Protein AF-A0A9Y2AWE4-F1 (afdb_monomer)

Secondary structure (DSSP, 8-state):
-EEEE-TTS-EESSHHHHHHHHHHTT---EEEE---SHHHHHHHHHHTTTT----------TTSTTSS-------HHHHHHHHTSTT--HHHHHHHHHH--THHHHHHHHHHHHHHHHHT-

Nearest PDB structures (foldseek):
  6jza-assembly1_A-2  TM=5.304E-01  e=1.630E+00  Mus musculus
  6o7t-assembly1_a  TM=4.964E-01  e=3.682E+00  Saccharomyces cerevisiae

Sequence (121 aa):
MRLYRTPAGEWAGTQEDARALAKATSTTWLLVEVPVCKPGLLAFLNEHRVGAAPVSARSCEPSRLAAIGVERDMSASATLARMDNPGIDVDGICEAIGRARGYALKRYAAAVAIAFQVLAA

Foldseek 3Di:
DKWKAWPVLAIDPDPVVQVVVCVVVVGHIDIDDFDPDPVRNVVVCVVSVHPPDPPPPPDPPVPPVVPPPPPPVCPLVNVVVCVPPPPDPPVVVVVVQVPDDDPVVVVVVVSVVVVVVVVVD

pLDDT: mean 70.48, std 15.92, range [32.38, 88.75]

Radius of gyration: 22.43 Å; Cα contacts (8 Å, |Δi|>4): 76; chains: 1; bounding box: 38×42×57 Å

Structure (mmCIF, N/CA/C/O backbone):
data_AF-A0A9Y2AWE4-F1
#
_entry.id   AF-A0A9Y2AWE4-F1
#
loop_
_atom_site.group_PDB
_atom_site.id
_atom_site.type_symbol
_atom_site.label_atom_id
_atom_site.label_alt_id
_atom_site.label_comp_id
_atom_site.label_asym_id
_atom_site.label_entity_id
_atom_site.label_seq_id
_atom_site.pdbx_PDB_ins_code
_atom_site.Cartn_x
_atom_site.Cartn_y
_atom_site.Cartn_z
_atom_site.occupancy
_atom_site.B_iso_or_equiv
_atom_site.auth_seq_id
_atom_site.auth_comp_id
_atom_site.auth_asym_id
_atom_site.auth_atom_id
_atom_site.pdbx_PDB_model_num
ATOM 1 N N . MET A 1 1 ? 6.447 -14.038 12.821 1.00 81.44 1 MET A N 1
ATOM 2 C CA . MET A 1 1 ? 5.998 -12.656 13.122 1.00 81.44 1 MET A CA 1
ATOM 3 C C . MET A 1 1 ? 4.625 -12.780 13.759 1.00 81.44 1 MET A C 1
ATOM 5 O O . MET A 1 1 ? 3.992 -13.805 13.542 1.00 81.44 1 MET A O 1
ATOM 9 N N . ARG A 1 2 ? 4.173 -11.839 14.591 1.00 84.19 2 ARG A N 1
ATOM 10 C CA . ARG A 1 2 ? 2.867 -11.948 15.263 1.00 84.19 2 ARG A CA 1
ATOM 11 C C . ARG A 1 2 ? 2.050 -10.703 14.973 1.00 84.19 2 ARG A C 1
ATOM 13 O O . ARG A 1 2 ? 2.598 -9.609 15.048 1.00 84.19 2 ARG A O 1
ATOM 20 N N . LEU A 1 3 ? 0.779 -10.892 14.649 1.00 87.88 3 LEU A N 1
ATOM 21 C CA . LEU A 1 3 ? -0.192 -9.811 14.531 1.00 87.88 3 LEU A CA 1
ATOM 22 C C . LEU A 1 3 ? -1.333 -10.062 15.510 1.00 87.88 3 LEU A C 1
ATOM 24 O O . LEU A 1 3 ? -1.645 -11.203 15.851 1.00 87.88 3 LEU A O 1
ATOM 28 N N . TYR A 1 4 ? -1.949 -8.983 15.962 1.00 87.62 4 TYR A N 1
ATOM 29 C CA . TYR A 1 4 ? -3.086 -9.018 16.865 1.00 87.62 4 TYR A CA 1
ATOM 30 C C . TYR A 1 4 ? -4.332 -8.636 16.085 1.00 87.62 4 TYR A C 1
ATOM 32 O O . TYR A 1 4 ? -4.312 -7.653 15.347 1.00 87.62 4 TYR A O 1
ATOM 40 N N . ARG A 1 5 ? -5.407 -9.402 16.238 1.00 86.19 5 ARG A N 1
ATOM 41 C CA . ARG A 1 5 ? -6.663 -9.169 15.527 1.00 86.19 5 ARG A CA 1
ATOM 42 C C . ARG A 1 5 ? -7.802 -8.971 16.514 1.00 86.19 5 ARG A C 1
ATOM 44 O O . ARG A 1 5 ? -7.982 -9.791 17.413 1.00 86.19 5 ARG A O 1
ATOM 51 N N . THR A 1 6 ? -8.596 -7.924 16.340 1.00 85.88 6 THR A N 1
ATOM 52 C CA . THR A 1 6 ? -9.865 -7.773 17.064 1.00 85.88 6 THR A CA 1
ATOM 53 C C . THR A 1 6 ? -10.982 -8.523 16.323 1.00 85.88 6 THR A C 1
ATOM 55 O O . THR A 1 6 ? -10.907 -8.707 15.104 1.00 85.88 6 THR A O 1
ATOM 58 N N . PRO A 1 7 ? -12.060 -8.956 16.995 1.00 80.00 7 PRO A N 1
ATOM 59 C CA . PRO A 1 7 ? -13.196 -9.580 16.309 1.00 80.00 7 PRO A CA 1
ATOM 60 C C . PRO A 1 7 ? -13.924 -8.623 15.354 1.00 80.00 7 PRO A C 1
ATOM 62 O O . PRO A 1 7 ? -14.612 -9.087 14.452 1.00 80.00 7 PRO A O 1
ATOM 65 N N . ALA A 1 8 ? -13.708 -7.309 15.479 1.00 77.38 8 ALA A N 1
ATOM 66 C CA . ALA A 1 8 ? -14.151 -6.312 14.505 1.00 77.38 8 ALA A CA 1
ATOM 67 C C . ALA A 1 8 ? -13.370 -6.365 13.173 1.00 77.38 8 ALA A C 1
ATOM 69 O O . ALA A 1 8 ? -13.743 -5.696 12.214 1.00 77.38 8 ALA A O 1
ATOM 70 N N . GLY A 1 9 ? -12.306 -7.172 13.090 1.00 79.25 9 GLY A N 1
ATOM 71 C CA . GLY A 1 9 ? -11.486 -7.323 11.888 1.00 79.25 9 GLY A CA 1
ATOM 72 C C . GLY A 1 9 ? -10.316 -6.345 11.795 1.00 79.25 9 GLY A C 1
ATOM 73 O O . GLY A 1 9 ? -9.644 -6.329 10.767 1.00 79.25 9 GLY A O 1
ATOM 74 N N . GLU A 1 10 ? -10.042 -5.569 12.845 1.00 82.75 10 GLU A N 1
ATOM 75 C CA . GLU A 1 10 ? -8.885 -4.673 12.883 1.00 82.75 10 GLU A CA 1
ATOM 76 C C . GLU A 1 10 ? -7.614 -5.431 13.259 1.00 82.75 10 GLU A C 1
ATOM 78 O O . GLU A 1 10 ? -7.639 -6.352 14.081 1.00 82.75 10 GLU A O 1
ATOM 83 N N . TRP A 1 11 ? -6.498 -5.027 12.657 1.00 85.88 11 TRP A N 1
ATOM 84 C CA . TRP A 1 11 ? -5.200 -5.667 12.822 1.00 85.88 11 TRP A CA 1
ATOM 85 C C . TRP A 1 11 ? -4.185 -4.696 13.422 1.00 85.88 11 TRP A C 1
ATOM 87 O O . TRP A 1 11 ? -4.052 -3.569 12.951 1.00 85.88 11 TRP A O 1
ATOM 97 N N . ALA A 1 12 ? -3.425 -5.161 14.409 1.00 84.56 12 ALA A N 1
ATOM 98 C CA . ALA A 1 12 ? -2.338 -4.426 15.042 1.00 84.56 12 ALA A CA 1
ATOM 99 C C . ALA A 1 12 ? -1.015 -5.193 14.942 1.00 84.56 12 ALA A C 1
ATOM 101 O O . ALA A 1 12 ? -0.962 -6.414 15.117 1.00 84.56 12 ALA A O 1
ATOM 102 N N . GLY A 1 13 ? 0.062 -4.454 14.671 1.00 82.75 13 GLY A N 1
ATOM 103 C CA . GLY A 1 13 ? 1.425 -4.987 14.592 1.00 82.75 13 GLY A CA 1
ATOM 104 C C . GLY A 1 13 ? 2.135 -5.094 15.941 1.00 82.75 13 GLY A C 1
ATOM 105 O O . GLY A 1 13 ? 3.071 -5.878 16.079 1.00 82.75 13 GLY A O 1
ATOM 106 N N . THR A 1 14 ? 1.685 -4.336 16.942 1.00 85.00 14 THR A N 1
ATOM 107 C CA . THR A 1 14 ? 2.270 -4.313 18.285 1.00 85.00 14 THR A CA 1
ATOM 108 C C . THR A 1 14 ? 1.220 -4.634 19.345 1.00 85.00 14 THR A C 1
ATOM 110 O O . THR A 1 14 ? 0.015 -4.477 19.134 1.00 85.00 14 THR A O 1
ATOM 113 N N . GLN A 1 15 ? 1.682 -5.087 20.511 1.00 82.38 15 GLN A N 1
ATOM 114 C CA . GLN A 1 15 ? 0.805 -5.361 21.647 1.00 82.38 15 GLN A CA 1
ATOM 115 C C . GLN A 1 15 ? 0.192 -4.075 22.226 1.00 82.38 15 GLN A C 1
ATOM 117 O O . GLN A 1 15 ? -0.929 -4.108 22.735 1.00 82.38 15 GLN A O 1
ATOM 122 N N . GLU A 1 16 ? 0.904 -2.947 22.145 1.00 84.12 16 GLU A N 1
ATOM 123 C CA . GLU A 1 16 ? 0.401 -1.648 22.602 1.00 84.12 16 GLU A CA 1
ATOM 124 C C . GLU A 1 16 ? -0.761 -1.163 21.730 1.00 84.12 16 GLU A C 1
ATOM 126 O O . GLU A 1 16 ? -1.819 -0.829 22.269 1.00 84.12 16 GLU A O 1
ATOM 131 N N . ASP A 1 17 ? -0.621 -1.232 20.402 1.00 81.50 17 ASP A N 1
ATOM 132 C CA . ASP A 1 17 ? -1.702 -0.920 19.458 1.00 81.50 17 ASP A CA 1
ATOM 133 C C . ASP A 1 17 ? -2.907 -1.845 19.655 1.00 81.50 17 ASP A C 1
ATOM 135 O O . ASP A 1 17 ? -4.050 -1.389 19.701 1.00 81.50 17 ASP A O 1
ATOM 139 N N . ALA A 1 18 ? -2.669 -3.146 19.856 1.00 82.88 18 ALA A N 1
ATOM 140 C CA . ALA A 1 18 ? -3.736 -4.105 20.132 1.00 82.88 18 ALA A CA 1
ATOM 141 C C . ALA A 1 18 ? -4.523 -3.734 21.398 1.00 82.88 18 ALA A C 1
ATOM 143 O O . ALA A 1 18 ? -5.752 -3.831 21.423 1.00 82.88 18 ALA A O 1
ATOM 144 N N . ARG A 1 19 ? -3.820 -3.259 22.436 1.00 82.31 19 ARG A N 1
ATOM 145 C CA . ARG A 1 19 ? -4.427 -2.802 23.689 1.00 82.31 19 ARG A CA 1
ATOM 146 C C . ARG A 1 19 ? -5.219 -1.516 23.525 1.00 82.31 19 ARG A C 1
ATOM 148 O O . ARG A 1 19 ? -6.294 -1.400 24.118 1.00 82.31 19 ARG A O 1
ATOM 155 N N . ALA A 1 20 ? -4.721 -0.579 22.728 1.00 82.62 20 ALA A N 1
ATOM 156 C CA . ALA A 1 20 ? -5.451 0.634 22.390 1.00 82.62 20 ALA A CA 1
ATOM 157 C C . ALA A 1 20 ? -6.745 0.311 21.620 1.00 82.62 20 ALA A C 1
ATOM 159 O O . ALA A 1 20 ? -7.812 0.784 22.016 1.00 82.62 20 ALA A O 1
ATOM 160 N N . LEU A 1 21 ? -6.674 -0.562 20.608 1.00 79.12 21 LEU A N 1
ATOM 161 C CA . LEU A 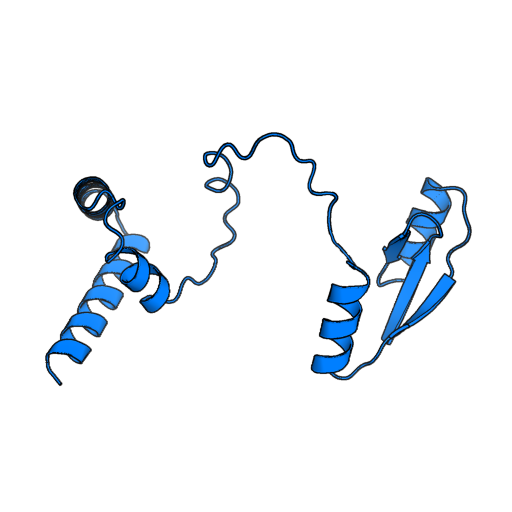1 21 ? -7.837 -1.005 19.828 1.00 79.12 21 LEU A CA 1
ATOM 162 C C . LEU A 1 21 ? -8.864 -1.737 20.694 1.00 79.12 21 LEU A C 1
ATOM 164 O O . LEU A 1 21 ? -10.042 -1.404 20.677 1.00 79.12 21 LEU A O 1
ATOM 168 N N . ALA A 1 22 ? -8.434 -2.677 21.532 1.00 79.69 22 ALA A N 1
ATOM 169 C CA . ALA A 1 22 ? -9.343 -3.358 22.452 1.00 79.69 22 ALA A CA 1
ATOM 170 C C . ALA A 1 22 ? -10.032 -2.424 23.441 1.00 79.69 22 ALA A C 1
ATOM 172 O O . ALA A 1 22 ? -11.198 -2.635 23.768 1.00 79.69 22 ALA A O 1
ATOM 173 N N . LYS A 1 23 ? -9.329 -1.392 23.918 1.00 80.31 23 LYS A N 1
ATOM 174 C CA . LYS A 1 23 ? -9.924 -0.377 24.789 1.00 80.31 23 LYS A CA 1
ATOM 175 C C . LYS A 1 23 ? -10.947 0.473 24.031 1.00 80.31 23 LYS A C 1
ATOM 177 O O . LYS A 1 23 ? -11.985 0.792 24.600 1.00 80.31 23 LYS A O 1
ATOM 182 N N . ALA A 1 24 ? -10.678 0.807 22.769 1.00 77.44 24 ALA A N 1
ATOM 183 C CA . ALA A 1 24 ? -11.601 1.560 21.921 1.00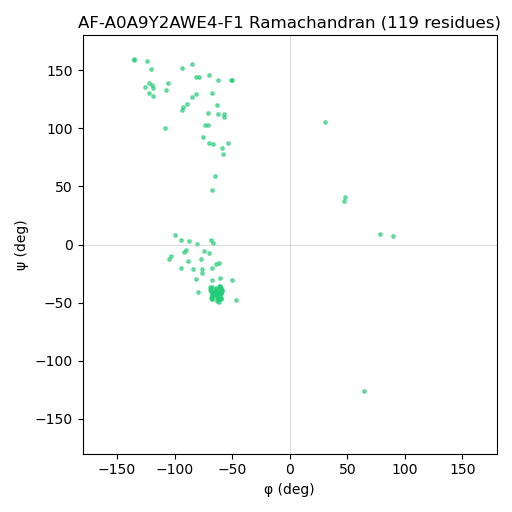 77.44 24 ALA A CA 1
ATOM 184 C C . ALA A 1 24 ? -12.866 0.752 21.577 1.00 77.44 24 ALA A C 1
ATOM 186 O O . ALA A 1 24 ? -13.976 1.271 21.663 1.00 77.44 24 ALA A O 1
ATOM 187 N N . THR A 1 25 ? -12.712 -0.533 21.259 1.00 69.00 25 THR A N 1
ATOM 188 C CA . THR A 1 25 ? -13.809 -1.423 20.838 1.00 69.00 25 THR A CA 1
ATOM 189 C C . THR A 1 25 ? -14.405 -2.221 22.007 1.00 69.00 25 THR A C 1
ATOM 191 O O . THR A 1 25 ? -15.262 -3.073 21.796 1.00 69.00 25 THR A O 1
ATOM 194 N N . SER A 1 26 ? -13.955 -1.992 23.249 1.00 76.44 26 SER A N 1
ATOM 195 C CA . SER A 1 26 ? -14.341 -2.758 24.454 1.00 76.44 26 SER A CA 1
ATOM 196 C C . SER A 1 26 ? -14.299 -4.284 24.267 1.00 76.44 26 SER A C 1
ATOM 198 O O . SER A 1 26 ? -15.168 -5.001 24.758 1.00 76.44 26 SER A O 1
ATOM 200 N N . THR A 1 27 ? -13.316 -4.796 23.520 1.00 76.31 27 THR A N 1
ATOM 201 C CA . THR A 1 27 ? -13.265 -6.216 23.131 1.00 76.31 27 THR A CA 1
ATOM 202 C C . THR A 1 27 ? -11.872 -6.820 23.312 1.00 76.31 27 THR A C 1
ATOM 204 O O . THR A 1 27 ? -10.882 -6.105 23.348 1.00 76.31 27 THR A O 1
ATOM 207 N N . THR A 1 28 ? -11.768 -8.145 23.419 1.00 81.38 28 THR A N 1
ATOM 208 C CA . THR A 1 28 ? -10.494 -8.880 23.496 1.00 81.38 28 THR A CA 1
ATOM 209 C C . THR A 1 28 ? -9.844 -9.038 22.114 1.00 81.38 28 THR A C 1
ATOM 211 O O . THR A 1 28 ? -10.540 -9.225 21.116 1.00 81.38 28 THR A O 1
ATOM 214 N N . TRP A 1 29 ? -8.510 -8.990 22.039 1.00 81.06 29 TRP A N 1
ATOM 215 C CA . TRP A 1 29 ? -7.752 -9.311 20.821 1.00 81.06 29 TRP A CA 1
ATOM 216 C C . TRP A 1 29 ? -7.303 -10.778 20.802 1.00 81.06 29 TRP A C 1
ATOM 218 O O . TRP A 1 29 ? -7.047 -11.383 21.843 1.00 81.06 29 TRP A O 1
ATOM 228 N N . LEU A 1 30 ? -7.141 -11.332 19.603 1.00 85.56 30 LEU A N 1
ATOM 229 C CA . LEU A 1 30 ? -6.561 -12.650 19.354 1.00 85.56 30 LEU A CA 1
ATOM 230 C C . LEU A 1 30 ? -5.149 -12.500 18.789 1.00 85.56 30 LEU A C 1
ATOM 232 O O . LEU A 1 30 ? -4.899 -11.644 17.941 1.00 85.56 30 LEU A O 1
ATOM 236 N N . LEU A 1 31 ? -4.227 -13.341 19.251 1.00 88.50 31 LEU A N 1
ATOM 237 C CA . LEU A 1 31 ? -2.875 -13.429 18.707 1.00 88.50 31 LEU A CA 1
ATOM 238 C C . LEU A 1 31 ? -2.878 -14.366 17.495 1.00 88.50 31 LEU A C 1
ATOM 240 O O . LEU A 1 31 ? -3.304 -15.514 17.611 1.00 88.50 31 LEU A O 1
ATOM 244 N N . VAL A 1 32 ? -2.366 -13.898 16.359 1.00 88.75 32 VAL A N 1
ATOM 245 C CA . VAL A 1 32 ? -2.228 -14.692 15.133 1.00 88.75 32 VAL A CA 1
ATOM 246 C C . VAL A 1 32 ? -0.754 -14.781 14.752 1.00 88.75 32 VAL A C 1
ATOM 248 O O . VAL A 1 32 ? -0.051 -13.768 14.668 1.00 88.75 32 VAL A O 1
ATOM 251 N N . GLU A 1 33 ? -0.273 -16.003 14.531 1.00 87.56 33 GLU A N 1
ATOM 252 C CA . GLU A 1 33 ? 1.077 -16.241 14.029 1.00 87.56 33 GLU A CA 1
ATOM 253 C C . GLU A 1 33 ? 1.113 -16.073 12.509 1.00 87.56 33 GLU A C 1
ATOM 255 O O . GLU A 1 33 ? 0.293 -16.635 11.786 1.00 87.56 33 GLU A O 1
ATOM 260 N N . VAL A 1 34 ? 2.063 -15.268 12.033 1.00 86.81 34 VAL A N 1
ATOM 261 C CA . VAL A 1 34 ? 2.168 -14.864 10.630 1.00 86.81 34 VAL A CA 1
ATOM 262 C C . VAL A 1 34 ? 3.506 -15.329 10.049 1.00 86.81 34 VAL A C 1
ATOM 264 O O . VAL A 1 34 ? 4.549 -15.158 10.712 1.00 86.81 34 VAL A O 1
ATOM 267 N N . PRO A 1 35 ? 3.506 -15.870 8.811 1.00 85.44 35 PRO A N 1
ATOM 268 C CA . PRO A 1 35 ? 4.719 -16.279 8.114 1.00 85.44 35 PRO A CA 1
ATOM 269 C C . PRO A 1 35 ? 5.779 -15.174 8.084 1.00 85.44 35 PRO A C 1
ATOM 271 O O . PRO A 1 35 ? 5.473 -13.994 7.926 1.00 85.44 35 PRO A O 1
ATOM 274 N N . VAL A 1 36 ? 7.049 -15.560 8.231 1.00 85.69 36 VAL A N 1
ATOM 275 C CA . VAL A 1 36 ? 8.191 -14.621 8.227 1.00 85.69 36 VAL A CA 1
ATOM 276 C C . VAL A 1 36 ? 8.815 -14.490 6.836 1.00 85.69 36 VAL A C 1
ATOM 278 O O . VAL A 1 36 ? 9.480 -13.501 6.537 1.00 85.69 36 VAL A O 1
ATOM 281 N N . CYS A 1 37 ? 8.587 -15.465 5.954 1.00 86.62 37 CYS A N 1
ATOM 282 C CA . CYS A 1 37 ? 9.055 -15.390 4.579 1.00 86.62 37 CYS A CA 1
ATOM 283 C C . CYS A 1 37 ? 8.304 -14.280 3.826 1.00 86.62 37 CYS A C 1
ATOM 285 O O . CYS A 1 37 ? 7.076 -14.230 3.837 1.00 86.62 37 CYS A O 1
ATOM 287 N N . LYS A 1 38 ? 9.040 -13.404 3.129 1.00 82.94 38 LYS A N 1
ATOM 288 C CA . LYS A 1 38 ? 8.479 -12.284 2.351 1.00 82.94 38 LYS A CA 1
ATOM 289 C C . LYS A 1 38 ? 7.287 -12.675 1.454 1.00 82.94 38 LYS A C 1
ATOM 291 O O . LYS A 1 38 ? 6.279 -11.974 1.524 1.00 82.94 38 LYS A O 1
ATOM 296 N N . PRO A 1 39 ? 7.339 -13.759 0.647 1.00 87.00 39 PRO A N 1
ATOM 297 C CA . PRO A 1 39 ? 6.197 -14.120 -0.193 1.00 87.00 39 PRO A CA 1
ATOM 298 C C . PRO A 1 39 ? 4.977 -14.568 0.626 1.00 87.00 39 PRO A C 1
ATOM 300 O O . PRO A 1 39 ? 3.863 -14.144 0.331 1.00 87.00 39 PRO A O 1
ATOM 303 N N . GLY A 1 40 ? 5.176 -15.361 1.684 1.00 83.25 40 GLY A N 1
ATOM 304 C CA . GLY A 1 40 ? 4.082 -15.836 2.538 1.00 83.25 40 GLY A CA 1
ATOM 305 C C . GLY A 1 40 ? 3.450 -14.720 3.369 1.00 83.25 40 GLY A C 1
ATOM 306 O O . GLY A 1 40 ? 2.234 -14.685 3.531 1.00 83.25 40 GLY A O 1
ATOM 307 N N . LEU A 1 41 ? 4.261 -13.769 3.837 1.00 85.06 41 LEU A N 1
ATOM 308 C CA . LEU A 1 41 ? 3.784 -12.588 4.549 1.00 85.06 41 LEU A CA 1
ATOM 309 C C . LEU A 1 41 ? 2.901 -11.720 3.648 1.00 85.06 41 LEU A C 1
ATOM 311 O O . LEU A 1 41 ? 1.807 -11.346 4.049 1.00 85.06 41 LEU A O 1
ATOM 315 N N . LEU A 1 42 ? 3.348 -11.421 2.424 1.00 85.12 42 LEU A N 1
ATOM 316 C CA . LEU A 1 42 ? 2.577 -10.593 1.492 1.00 85.12 42 LEU A CA 1
ATOM 317 C C . LEU A 1 42 ? 1.246 -11.247 1.104 1.00 85.12 42 LEU A C 1
ATOM 319 O O . LEU A 1 42 ? 0.224 -10.566 1.087 1.00 85.12 42 LEU A O 1
ATOM 323 N N . ALA A 1 43 ? 1.243 -12.558 0.846 1.00 85.44 43 ALA A N 1
ATOM 324 C CA . ALA A 1 43 ? 0.012 -13.297 0.573 1.00 85.44 43 ALA A CA 1
ATOM 325 C C . ALA A 1 43 ? -0.968 -13.212 1.756 1.00 85.44 43 ALA A C 1
ATOM 327 O O . ALA A 1 43 ? -2.134 -12.876 1.563 1.00 85.44 43 ALA A O 1
ATOM 328 N N . PHE A 1 44 ? -0.477 -13.418 2.983 1.00 86.62 44 PHE A N 1
ATOM 329 C CA . PHE A 1 44 ? -1.283 -13.315 4.200 1.00 86.62 44 PHE A CA 1
ATOM 330 C C . PHE A 1 44 ? -1.864 -11.906 4.411 1.00 86.62 44 PHE A C 1
ATOM 332 O O . PHE A 1 44 ? -3.052 -11.763 4.700 1.00 86.62 44 PHE A O 1
ATOM 339 N N . LEU A 1 45 ? -1.048 -10.856 4.256 1.00 87.88 45 LEU A N 1
ATOM 340 C CA . LEU A 1 45 ? -1.490 -9.468 4.444 1.00 87.88 45 LEU A CA 1
ATOM 341 C C . LEU A 1 45 ? -2.572 -9.073 3.429 1.00 87.88 45 LEU A C 1
ATOM 343 O O . LEU A 1 45 ? -3.541 -8.408 3.801 1.00 87.88 45 LEU A O 1
ATOM 347 N N . ASN A 1 46 ? -2.422 -9.510 2.176 1.00 86.44 46 ASN A N 1
ATOM 348 C CA . ASN A 1 46 ? -3.388 -9.252 1.111 1.00 86.44 46 ASN A CA 1
ATOM 349 C C . ASN A 1 46 ? -4.711 -9.992 1.345 1.00 86.44 46 ASN A C 1
ATOM 351 O O . ASN A 1 46 ? -5.772 -9.375 1.247 1.00 86.44 46 ASN A O 1
ATOM 355 N N . GLU A 1 47 ? -4.649 -11.279 1.698 1.00 87.31 47 GLU A N 1
ATOM 356 C CA . GLU A 1 47 ? -5.828 -12.111 1.975 1.00 87.31 47 GLU A CA 1
ATOM 357 C C . GLU A 1 47 ? -6.656 -11.535 3.131 1.00 87.31 47 GLU A C 1
ATOM 359 O O . GLU A 1 47 ? -7.868 -11.349 3.035 1.00 87.31 47 GLU A O 1
ATOM 364 N N . HIS A 1 48 ? -5.987 -11.159 4.222 1.00 83.06 48 HIS A N 1
ATOM 365 C CA . HIS A 1 48 ? -6.650 -10.650 5.420 1.00 83.06 48 HIS A CA 1
ATOM 366 C C . HIS A 1 48 ? -6.904 -9.138 5.413 1.00 83.06 48 HIS A C 1
ATOM 368 O O . HIS A 1 48 ? -7.419 -8.609 6.404 1.00 83.06 48 HIS A O 1
ATOM 374 N N . ARG A 1 49 ? -6.559 -8.450 4.312 1.00 82.12 49 ARG A N 1
ATOM 375 C CA . ARG A 1 49 ? -6.677 -6.991 4.138 1.00 82.12 49 ARG A CA 1
ATOM 376 C C . ARG A 1 49 ? -6.104 -6.203 5.323 1.00 82.12 49 ARG A C 1
ATOM 378 O O . ARG A 1 49 ? -6.684 -5.218 5.781 1.00 82.12 49 ARG A O 1
ATOM 385 N N . VAL A 1 50 ? -4.962 -6.652 5.835 1.00 81.62 50 VAL A N 1
ATOM 386 C CA . VAL A 1 50 ? -4.292 -6.043 6.990 1.00 81.62 50 VAL A CA 1
ATOM 387 C C . VAL A 1 50 ? -3.870 -4.614 6.634 1.00 81.62 50 VAL A C 1
ATOM 389 O O . VAL A 1 50 ? -3.106 -4.411 5.695 1.00 81.62 50 VAL A O 1
ATOM 392 N N . GLY A 1 51 ? -4.373 -3.616 7.369 1.00 71.81 51 GLY A N 1
ATOM 393 C CA . GLY A 1 51 ? -4.095 -2.197 7.103 1.00 71.81 51 GLY A CA 1
ATOM 394 C C . GLY A 1 51 ? -4.895 -1.586 5.945 1.00 71.81 51 GLY A C 1
ATOM 395 O O . GLY A 1 51 ? -4.625 -0.451 5.550 1.00 71.81 51 GLY A O 1
ATOM 396 N N . ALA A 1 52 ? -5.886 -2.297 5.400 1.00 69.50 52 ALA A N 1
ATOM 397 C CA . ALA A 1 52 ? -6.795 -1.714 4.425 1.00 69.50 52 ALA A CA 1
ATOM 398 C C . ALA A 1 52 ? -7.725 -0.709 5.120 1.00 69.50 52 ALA A C 1
ATOM 400 O O . ALA A 1 52 ? -8.583 -1.085 5.917 1.00 69.50 52 ALA A O 1
ATOM 401 N N . ALA A 1 53 ? -7.580 0.576 4.797 1.00 56.94 53 ALA A N 1
ATOM 402 C CA . ALA A 1 53 ? -8.598 1.556 5.143 1.00 56.94 53 ALA A CA 1
ATOM 403 C C . ALA A 1 53 ? -9.909 1.186 4.426 1.00 56.94 53 ALA A C 1
ATOM 405 O O . ALA A 1 53 ? -9.856 0.762 3.262 1.00 56.94 53 ALA A O 1
ATOM 406 N N . PRO A 1 54 ? -11.087 1.349 5.062 1.00 50.66 54 PRO A N 1
ATOM 407 C CA . PRO A 1 54 ? -12.342 1.236 4.345 1.00 50.66 54 PRO A CA 1
ATOM 408 C C . PRO A 1 54 ? -12.296 2.260 3.218 1.00 50.66 54 PRO A C 1
ATOM 410 O O . PRO A 1 54 ? -12.281 3.470 3.456 1.00 50.66 54 PRO A O 1
ATOM 413 N N . VAL A 1 55 ? -12.234 1.771 1.980 1.00 45.88 55 VAL A N 1
ATOM 414 C CA . VAL A 1 55 ? -12.435 2.598 0.798 1.00 45.88 55 VAL A CA 1
ATOM 415 C C . VAL A 1 55 ? -13.894 3.018 0.872 1.00 45.88 55 VAL A C 1
ATOM 417 O O . VAL A 1 55 ? -14.787 2.330 0.385 1.00 45.88 55 VAL A O 1
ATOM 420 N N . SER A 1 56 ? -14.159 4.109 1.590 1.00 40.94 56 SER A N 1
ATOM 421 C CA . SER A 1 56 ? -15.431 4.795 1.504 1.00 40.94 56 SER A CA 1
ATOM 422 C C . SER A 1 56 ? -15.559 5.145 0.033 1.00 40.94 56 SER A C 1
ATOM 424 O O . SER A 1 56 ? -14.794 5.965 -0.473 1.00 40.94 56 SER A O 1
ATOM 426 N N .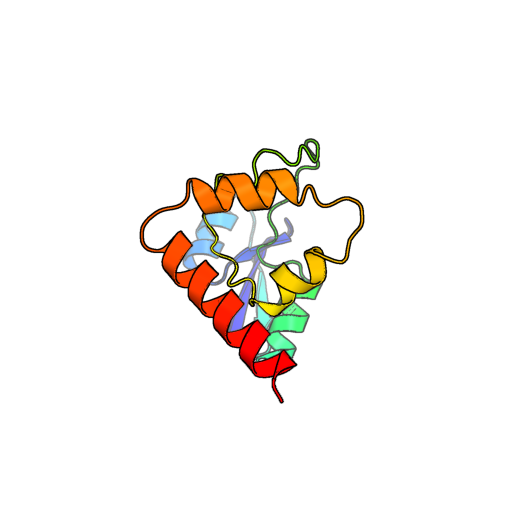 ALA A 1 57 ? -16.475 4.473 -0.660 1.00 43.53 57 ALA A N 1
ATOM 427 C CA . ALA A 1 57 ? -16.844 4.745 -2.040 1.00 43.53 57 ALA A CA 1
ATOM 428 C C . ALA A 1 57 ? -17.562 6.104 -2.145 1.00 43.53 57 ALA A C 1
ATOM 430 O O . ALA A 1 57 ? -18.622 6.225 -2.749 1.00 43.53 57 ALA A O 1
ATOM 431 N N . ARG A 1 58 ? -17.007 7.149 -1.520 1.00 36.38 58 ARG A N 1
ATOM 432 C CA . ARG A 1 58 ? -17.323 8.525 -1.858 1.00 36.38 58 ARG A CA 1
ATOM 433 C C . ARG A 1 58 ? -16.627 8.759 -3.178 1.00 36.38 58 ARG A C 1
ATOM 435 O O . ARG A 1 58 ? -15.406 8.849 -3.204 1.00 36.38 58 ARG A O 1
ATOM 442 N N . SER A 1 59 ? -17.441 8.731 -4.226 1.00 36.25 59 SER A N 1
ATOM 443 C CA . SER A 1 59 ? -17.223 9.319 -5.539 1.00 36.25 59 SER A CA 1
ATOM 444 C C . SER A 1 59 ? -15.760 9.372 -5.957 1.00 36.25 59 SER A C 1
ATOM 446 O O . SER A 1 59 ? -14.995 10.223 -5.505 1.00 36.25 59 SER A O 1
ATOM 448 N N . CYS A 1 60 ? -15.392 8.476 -6.870 1.00 32.38 60 CYS A N 1
ATOM 449 C CA . CYS A 1 60 ? -14.223 8.660 -7.712 1.00 32.38 60 CYS A CA 1
ATOM 450 C C . CYS A 1 60 ? -14.411 9.963 -8.508 1.00 32.38 60 CYS A C 1
ATOM 452 O O . CYS A 1 60 ? -14.912 9.968 -9.625 1.00 32.38 60 CYS A O 1
ATOM 454 N N . GLU A 1 61 ? -14.072 11.081 -7.880 1.00 35.94 61 GLU A N 1
ATOM 455 C CA . GLU A 1 61 ? -13.743 12.324 -8.542 1.00 35.94 61 GLU A CA 1
ATOM 456 C C . GLU A 1 61 ? -12.215 12.290 -8.696 1.00 35.94 61 GLU A C 1
ATOM 458 O O . GLU A 1 61 ? -11.496 12.220 -7.690 1.00 35.94 61 GLU A O 1
ATOM 463 N N . PRO A 1 62 ? -11.679 12.260 -9.926 1.00 45.66 62 PRO A N 1
ATOM 464 C CA . PRO A 1 62 ? -10.251 12.053 -10.168 1.00 45.66 62 PRO A CA 1
ATOM 465 C C . PRO A 1 62 ? -9.362 13.224 -9.701 1.00 45.66 62 PRO A C 1
ATOM 467 O O . PRO A 1 62 ? -8.145 13.176 -9.856 1.00 45.66 62 PRO A O 1
ATOM 470 N N . SER A 1 63 ? -9.928 14.256 -9.074 1.00 45.75 63 SER A N 1
ATOM 471 C CA . SER A 1 63 ? -9.259 15.538 -8.838 1.00 45.75 63 SER A CA 1
ATOM 472 C C . SER A 1 63 ? -8.522 15.664 -7.497 1.00 45.75 63 SER A C 1
ATOM 474 O O . SER A 1 63 ? -7.823 16.652 -7.290 1.00 45.75 63 SER A O 1
ATOM 476 N N . ARG A 1 64 ? -8.621 14.696 -6.567 1.00 38.81 64 ARG A N 1
ATOM 477 C CA . ARG A 1 64 ? -8.003 14.833 -5.221 1.00 38.81 64 ARG A CA 1
ATOM 478 C C . ARG A 1 64 ? -6.723 14.025 -4.989 1.00 38.81 64 ARG A C 1
ATOM 480 O O . ARG A 1 64 ? -5.996 14.299 -4.037 1.00 38.81 64 ARG A O 1
ATOM 487 N N . LEU A 1 65 ? -6.397 13.082 -5.876 1.00 42.16 65 LEU A N 1
ATOM 488 C CA . LEU A 1 65 ? -5.156 12.292 -5.809 1.00 42.16 65 LEU A CA 1
ATOM 489 C C . LEU A 1 65 ? -3.896 13.078 -6.218 1.00 42.16 65 LEU A C 1
ATOM 491 O O . LEU A 1 65 ? -2.794 12.572 -6.043 1.00 42.16 65 LEU A O 1
ATOM 495 N N . ALA A 1 66 ? -4.038 14.318 -6.695 1.00 45.25 66 ALA A N 1
ATOM 496 C CA . ALA A 1 66 ? -2.912 15.211 -6.969 1.00 45.25 66 ALA A CA 1
ATOM 497 C C . ALA A 1 66 ? -2.301 15.854 -5.703 1.00 45.25 66 ALA A C 1
ATOM 499 O O . ALA A 1 66 ? -1.223 16.433 -5.781 1.00 45.25 66 ALA A O 1
ATOM 500 N N . ALA A 1 67 ? -2.961 15.771 -4.538 1.00 43.19 67 ALA A N 1
ATOM 501 C CA . ALA A 1 67 ? -2.580 16.551 -3.351 1.00 43.19 67 ALA A CA 1
ATOM 502 C C . ALA A 1 67 ? -1.827 15.768 -2.259 1.00 43.19 67 ALA A C 1
ATOM 504 O O . ALA A 1 67 ? -1.314 16.375 -1.323 1.00 43.19 67 ALA A O 1
ATOM 505 N N . ILE A 1 68 ? -1.738 14.439 -2.355 1.00 43.69 68 ILE A N 1
ATOM 506 C CA . ILE A 1 68 ? -0.938 13.635 -1.424 1.00 43.69 68 ILE A CA 1
ATOM 507 C C . ILE A 1 68 ? 0.267 13.152 -2.215 1.00 43.69 68 ILE A C 1
ATOM 509 O O . ILE A 1 68 ? 0.148 12.225 -3.012 1.00 43.69 68 ILE A O 1
ATOM 513 N N . GLY A 1 69 ? 1.400 13.831 -2.030 1.00 40.03 69 GLY A N 1
ATOM 514 C CA . GLY A 1 69 ? 2.685 13.557 -2.674 1.00 40.03 69 GLY A CA 1
ATOM 515 C C . GLY A 1 69 ? 3.288 12.209 -2.283 1.00 40.03 69 GLY A C 1
ATOM 516 O O . GLY A 1 69 ? 4.396 12.146 -1.765 1.00 40.03 69 GLY A O 1
ATOM 517 N N . VAL A 1 70 ? 2.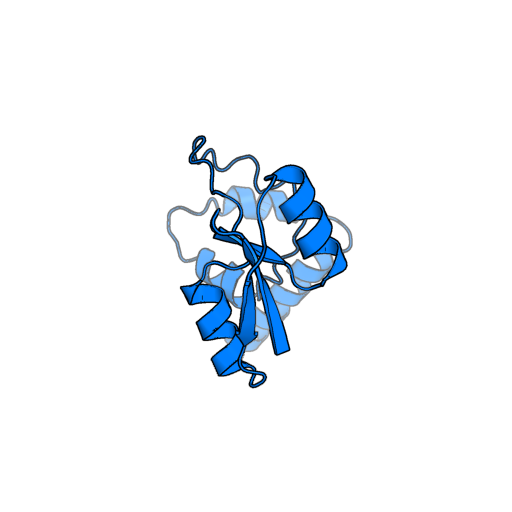573 11.116 -2.543 1.00 41.81 70 VAL A N 1
ATOM 518 C CA . VAL A 1 70 ? 3.206 9.823 -2.751 1.00 41.81 70 VAL A CA 1
ATOM 519 C C . VAL A 1 70 ? 3.800 9.914 -4.149 1.00 41.81 70 VAL A C 1
ATOM 521 O O . VAL A 1 70 ? 3.104 9.674 -5.138 1.00 41.81 70 VAL A O 1
ATOM 524 N N . GLU A 1 71 ? 5.070 10.320 -4.230 1.00 43.50 71 GLU A N 1
ATOM 525 C CA . GLU A 1 71 ? 5.927 10.033 -5.380 1.00 43.50 71 GLU A CA 1
ATOM 526 C C . GLU A 1 71 ? 5.878 8.515 -5.592 1.00 43.50 71 GLU A C 1
ATOM 528 O O . GLU A 1 71 ? 6.669 7.744 -5.054 1.00 43.50 71 GLU A O 1
ATOM 533 N N . ARG A 1 72 ? 4.886 8.052 -6.357 1.00 50.47 72 ARG A N 1
ATOM 534 C CA . ARG A 1 72 ? 5.038 6.804 -7.080 1.00 50.47 72 ARG A CA 1
ATOM 535 C C . ARG A 1 72 ? 6.195 7.093 -8.011 1.00 50.47 72 ARG A C 1
ATOM 537 O O . ARG A 1 72 ? 6.058 7.945 -8.888 1.00 50.47 72 ARG A O 1
ATOM 544 N N . ASP A 1 73 ? 7.313 6.422 -7.773 1.00 43.09 73 ASP A N 1
ATOM 545 C CA . ASP A 1 73 ? 8.402 6.276 -8.728 1.00 43.09 73 ASP A CA 1
ATOM 546 C C . ASP A 1 73 ? 7.795 5.621 -9.982 1.00 43.09 73 ASP A C 1
ATOM 548 O O . ASP A 1 73 ? 7.794 4.404 -10.167 1.00 43.09 73 ASP A O 1
ATOM 552 N N . MET A 1 74 ? 7.096 6.427 -10.785 1.00 52.94 74 MET A N 1
ATOM 553 C CA . MET A 1 74 ? 6.606 6.026 -12.084 1.00 52.94 74 MET A CA 1
ATOM 554 C C . MET A 1 74 ? 7.855 5.945 -12.930 1.00 52.94 74 MET A C 1
ATOM 556 O O . MET A 1 74 ? 8.430 6.967 -13.309 1.00 52.94 74 MET A O 1
ATOM 560 N N . SER A 1 75 ? 8.305 4.713 -13.162 1.00 58.28 75 SER A N 1
ATOM 561 C CA . SER A 1 75 ? 9.387 4.456 -14.096 1.00 58.28 75 SER A CA 1
ATOM 562 C C . SER A 1 75 ? 9.067 5.170 -15.409 1.00 58.28 75 SER A C 1
ATOM 564 O O . SER A 1 75 ? 7.909 5.230 -15.828 1.00 58.28 75 SER A O 1
ATOM 566 N N . ALA A 1 76 ? 10.084 5.736 -16.059 1.00 52.03 76 ALA A N 1
ATOM 567 C CA . ALA A 1 76 ? 9.915 6.462 -17.319 1.00 52.03 76 ALA A CA 1
ATOM 568 C C . ALA A 1 76 ? 9.108 5.648 -18.357 1.00 52.03 76 ALA A C 1
ATOM 570 O O . ALA A 1 76 ? 8.320 6.208 -19.115 1.00 52.03 76 ALA A O 1
ATOM 571 N N . SER A 1 77 ? 9.212 4.316 -18.303 1.00 50.78 77 SER A N 1
ATOM 572 C CA . SER A 1 77 ? 8.426 3.361 -19.089 1.00 50.78 77 SER A CA 1
ATOM 573 C C . SER A 1 77 ? 6.911 3.454 -18.854 1.00 50.78 77 SER A C 1
ATOM 575 O O . SER A 1 77 ? 6.148 3.332 -19.805 1.00 50.78 77 SER A O 1
ATOM 577 N N . ALA A 1 78 ? 6.449 3.707 -17.626 1.00 55.88 78 ALA A N 1
ATOM 578 C CA . ALA A 1 78 ? 5.026 3.852 -17.297 1.00 55.88 78 ALA A CA 1
ATOM 579 C C . ALA A 1 78 ? 4.436 5.205 -17.739 1.00 55.88 78 ALA A C 1
ATOM 581 O O . ALA A 1 78 ? 3.224 5.317 -17.941 1.00 55.88 78 ALA A O 1
ATOM 582 N N . THR A 1 79 ? 5.278 6.230 -17.877 1.00 58.31 79 THR A N 1
ATOM 583 C CA . THR A 1 79 ? 4.887 7.534 -18.435 1.00 58.31 79 THR A CA 1
ATOM 584 C C . THR A 1 79 ? 4.848 7.481 -19.961 1.00 58.31 79 THR A C 1
ATOM 586 O O . THR A 1 79 ? 3.900 7.981 -20.558 1.00 58.31 79 THR A O 1
ATOM 589 N N . LEU A 1 80 ? 5.814 6.808 -20.592 1.00 57.34 80 LEU A N 1
ATOM 590 C CA . LEU A 1 80 ? 5.841 6.611 -22.045 1.00 57.34 80 LEU A CA 1
ATOM 591 C C . LEU A 1 80 ? 4.718 5.681 -22.527 1.00 57.34 80 LEU A C 1
ATOM 593 O O . LEU A 1 80 ? 4.032 6.024 -23.478 1.00 57.34 80 LEU A O 1
ATOM 597 N N . ALA A 1 81 ? 4.425 4.587 -21.812 1.00 56.22 81 ALA A N 1
ATOM 598 C CA . ALA A 1 81 ? 3.307 3.689 -22.139 1.00 56.22 81 ALA A CA 1
ATOM 599 C C . ALA A 1 81 ? 1.925 4.368 -22.076 1.00 56.22 81 ALA A C 1
ATOM 601 O O . ALA A 1 81 ? 0.935 3.837 -22.574 1.00 56.22 81 ALA A O 1
ATOM 602 N N . ARG A 1 82 ? 1.839 5.540 -21.437 1.00 54.72 82 ARG A N 1
ATOM 603 C CA . ARG A 1 82 ? 0.637 6.370 -21.442 1.00 54.72 82 ARG A CA 1
ATOM 604 C C . ARG A 1 82 ? 0.527 7.219 -22.711 1.00 54.72 82 ARG A C 1
ATOM 606 O O . ARG A 1 82 ? -0.592 7.46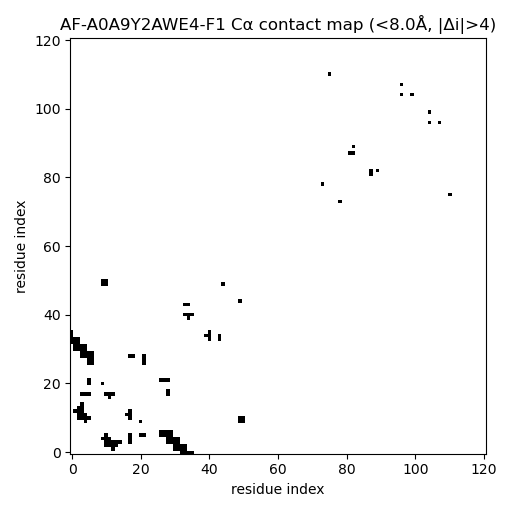1 -23.138 1.00 54.72 82 ARG A O 1
ATOM 613 N N . MET A 1 83 ? 1.635 7.620 -23.334 1.00 53.16 83 MET A N 1
ATOM 614 C CA . MET A 1 83 ? 1.629 8.481 -24.527 1.00 53.16 83 MET A CA 1
ATOM 615 C C . MET A 1 83 ? 1.038 7.806 -25.780 1.00 53.16 83 MET A C 1
ATOM 617 O O . MET A 1 83 ? 0.572 8.518 -26.659 1.00 53.16 83 MET A O 1
ATOM 621 N N . ASP A 1 84 ? 0.966 6.470 -25.835 1.00 57.25 84 ASP A N 1
ATOM 622 C CA . ASP A 1 84 ? 0.280 5.712 -26.903 1.00 57.25 84 ASP A CA 1
ATOM 623 C C . ASP A 1 84 ? -1.252 5.618 -26.729 1.00 57.25 84 ASP A C 1
ATOM 625 O O . ASP A 1 84 ? -1.945 4.992 -27.531 1.00 57.25 84 ASP A O 1
ATOM 629 N N . ASN A 1 85 ? -1.815 6.209 -25.670 1.00 53.19 85 ASN A N 1
ATOM 630 C 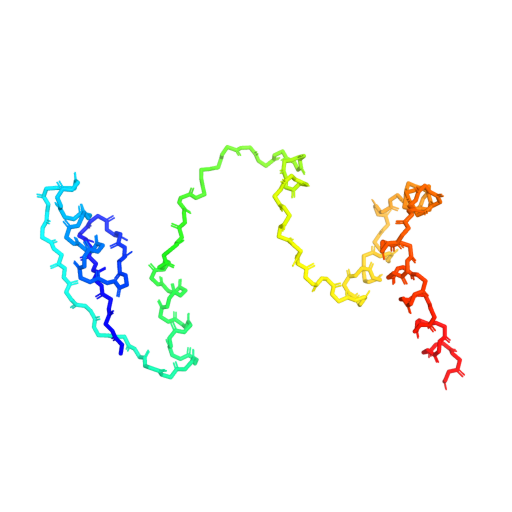CA . ASN A 1 85 ? -3.247 6.142 -25.396 1.00 53.19 85 ASN A CA 1
ATOM 631 C C . ASN A 1 85 ? -3.957 7.364 -26.027 1.00 53.19 85 ASN A C 1
ATOM 633 O O . ASN A 1 85 ? -3.685 8.494 -25.617 1.00 53.19 85 ASN A O 1
ATOM 637 N N . PRO A 1 86 ? -4.895 7.193 -26.981 1.00 55.31 86 PRO A N 1
ATOM 638 C CA . PRO A 1 86 ? -5.473 8.290 -27.778 1.00 55.31 86 PRO A CA 1
ATOM 639 C C . PRO A 1 86 ? -6.338 9.297 -26.992 1.00 55.31 86 PRO A C 1
ATOM 641 O O . PRO A 1 86 ? -6.891 10.220 -27.579 1.00 55.31 86 PRO A O 1
ATOM 644 N N . GLY A 1 87 ? -6.473 9.130 -25.672 1.00 59.06 87 GLY A N 1
ATOM 645 C CA . GLY A 1 87 ? -7.131 10.077 -24.765 1.00 59.06 87 GLY A CA 1
ATOM 646 C C . GLY A 1 87 ? -6.170 10.980 -23.985 1.00 59.06 87 GLY A C 1
ATOM 647 O O . GLY A 1 87 ? -6.606 11.646 -23.047 1.00 59.06 87 GLY A O 1
ATOM 648 N N . ILE A 1 88 ? -4.871 10.962 -24.295 1.00 59.22 88 ILE A N 1
ATOM 649 C CA . ILE A 1 88 ? -3.884 11.808 -23.622 1.00 59.22 88 ILE A CA 1
ATOM 650 C C . ILE A 1 88 ? -3.774 13.140 -24.353 1.00 59.22 88 ILE A C 1
ATOM 652 O O . ILE A 1 88 ? -3.420 13.188 -25.526 1.00 59.22 88 ILE A O 1
ATOM 656 N N . ASP A 1 89 ? -4.045 14.219 -23.626 1.00 69.44 89 ASP A N 1
ATOM 657 C CA . ASP A 1 89 ? -3.832 15.588 -24.082 1.00 69.44 89 ASP A CA 1
ATOM 658 C C . ASP A 1 89 ? -2.326 15.889 -24.170 1.00 69.44 89 ASP A C 1
ATOM 660 O O . ASP A 1 89 ? -1.681 16.324 -23.210 1.00 69.44 89 ASP A O 1
ATOM 664 N N . VAL A 1 90 ? -1.749 15.569 -25.329 1.00 66.56 90 VAL A N 1
ATOM 665 C CA . VAL A 1 90 ? -0.327 15.775 -25.633 1.00 66.56 90 VAL A CA 1
ATOM 666 C C . VAL A 1 90 ? 0.035 17.258 -25.557 1.00 66.56 90 VAL A C 1
ATOM 668 O O . VAL A 1 90 ? 1.120 17.592 -25.073 1.00 66.56 90 VAL A O 1
ATOM 671 N N . ASP A 1 91 ? -0.876 18.144 -25.959 1.00 70.69 91 ASP A N 1
ATOM 672 C CA . ASP A 1 91 ? -0.667 19.591 -25.924 1.00 70.69 91 ASP A CA 1
ATOM 673 C C . ASP A 1 91 ? -0.592 20.097 -24.478 1.00 70.69 91 ASP A C 1
ATOM 675 O O . ASP A 1 91 ? 0.352 20.810 -24.118 1.00 70.69 91 ASP A O 1
ATOM 679 N N . GLY A 1 92 ? -1.494 19.634 -23.606 1.00 72.56 92 GLY A N 1
ATOM 680 C CA . GLY A 1 92 ? -1.457 19.943 -22.174 1.00 72.56 92 GLY A CA 1
ATOM 681 C C . GLY A 1 92 ? -0.191 19.438 -21.471 1.00 72.56 92 GLY A C 1
ATOM 682 O O . GLY A 1 92 ? 0.362 20.117 -20.598 1.00 72.56 92 GLY A O 1
ATOM 683 N N . ILE A 1 93 ? 0.331 18.276 -21.875 1.00 71.31 93 ILE A N 1
ATOM 684 C CA . ILE A 1 93 ? 1.609 17.757 -21.361 1.00 71.31 93 ILE A CA 1
ATOM 685 C C . ILE A 1 93 ? 2.777 18.637 -21.818 1.00 71.31 93 ILE A C 1
ATOM 687 O O . ILE A 1 93 ? 3.615 19.014 -20.992 1.00 71.31 93 ILE A O 1
ATOM 691 N N . CYS A 1 94 ? 2.828 18.999 -23.103 1.00 73.38 94 CYS A N 1
ATOM 692 C CA . CYS A 1 94 ? 3.869 19.873 -23.644 1.00 73.38 94 CYS A CA 1
ATOM 693 C C . CYS A 1 94 ? 3.875 21.241 -22.947 1.00 73.38 94 CYS A C 1
ATOM 695 O O . CYS A 1 94 ? 4.939 21.747 -22.574 1.00 73.38 94 CYS A O 1
ATOM 697 N N . GLU A 1 95 ? 2.695 21.811 -22.699 1.00 76.69 95 GLU A N 1
ATOM 698 C CA . GLU A 1 95 ? 2.561 23.080 -21.988 1.00 76.69 95 GLU A CA 1
ATOM 699 C C . GLU A 1 95 ? 3.015 22.973 -20.521 1.00 76.69 95 GLU A C 1
ATOM 701 O O . GLU A 1 95 ? 3.748 23.839 -20.025 1.00 76.69 95 GLU A O 1
ATOM 706 N N . ALA A 1 96 ? 2.655 21.887 -19.828 1.00 73.19 96 ALA A N 1
ATOM 707 C CA . ALA A 1 96 ? 3.084 21.637 -18.452 1.00 73.19 96 ALA A CA 1
ATOM 708 C C . ALA A 1 96 ? 4.613 21.506 -18.334 1.00 73.19 96 ALA A C 1
ATOM 710 O O . ALA A 1 96 ? 5.210 22.035 -17.391 1.00 73.19 96 ALA A O 1
ATOM 711 N N . ILE A 1 97 ? 5.261 20.861 -19.308 1.00 77.00 97 ILE A N 1
ATOM 712 C CA . ILE A 1 97 ? 6.726 20.762 -19.381 1.00 77.00 97 ILE A CA 1
ATOM 713 C C . ILE A 1 97 ? 7.352 22.131 -19.652 1.00 77.00 97 ILE A C 1
ATOM 715 O O . ILE A 1 97 ? 8.314 22.499 -18.978 1.00 77.00 97 ILE A O 1
ATOM 719 N N . GLY A 1 98 ? 6.797 22.911 -20.586 1.00 75.56 98 GLY A N 1
ATOM 720 C CA . GLY A 1 98 ? 7.299 24.250 -20.915 1.00 75.56 98 GLY A CA 1
ATOM 721 C C . GLY A 1 98 ? 7.262 25.222 -19.731 1.00 75.56 98 GLY A C 1
ATOM 722 O O . GLY A 1 98 ? 8.103 26.117 -19.624 1.00 75.56 98 GLY A O 1
ATOM 723 N N . ARG A 1 99 ? 6.325 25.022 -18.797 1.00 81.56 99 ARG A N 1
ATOM 724 C CA . ARG A 1 99 ? 6.231 25.799 -17.550 1.00 81.56 99 ARG A CA 1
ATOM 725 C C . ARG A 1 99 ? 7.060 25.214 -16.398 1.00 81.56 99 ARG A C 1
ATOM 727 O O . ARG A 1 99 ? 7.284 25.911 -15.404 1.00 81.56 99 ARG A O 1
ATOM 734 N N . ALA A 1 100 ? 7.524 23.968 -16.502 1.00 77.25 100 ALA A N 1
ATOM 735 C CA . ALA A 1 100 ? 8.264 23.293 -15.441 1.00 77.25 100 ALA A CA 1
ATOM 736 C C . ALA A 1 100 ? 9.666 23.892 -15.241 1.00 77.25 100 ALA A C 1
ATOM 738 O O . ALA A 1 100 ? 10.344 24.314 -16.176 1.00 77.25 100 ALA A O 1
ATOM 739 N N . ARG A 1 101 ? 10.136 23.907 -13.989 1.00 81.62 101 ARG A N 1
ATOM 740 C CA . ARG A 1 101 ? 11.469 24.406 -13.619 1.00 81.62 101 ARG A CA 1
ATOM 741 C C . ARG A 1 101 ? 12.162 23.460 -12.646 1.00 81.62 101 ARG A C 1
ATO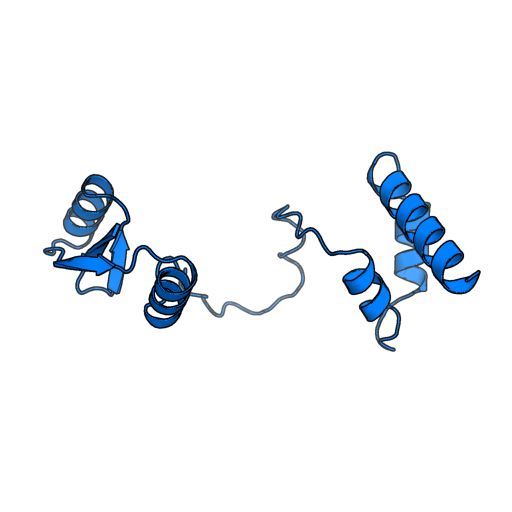M 743 O O . ARG A 1 101 ? 11.527 22.664 -11.957 1.00 81.62 101 ARG A O 1
ATOM 750 N N . GLY A 1 102 ? 13.486 23.573 -12.571 1.00 83.69 102 GLY A N 1
ATOM 751 C CA . GLY A 1 102 ? 14.292 22.873 -11.575 1.00 83.69 102 GLY A CA 1
ATOM 752 C C . GLY A 1 102 ? 14.243 21.353 -11.725 1.00 83.69 102 GLY A C 1
ATOM 753 O O . GLY A 1 102 ? 14.556 20.809 -12.782 1.00 83.69 102 GLY A O 1
ATOM 754 N N . TYR A 1 103 ? 13.901 20.662 -10.641 1.00 72.12 103 TYR A N 1
ATOM 755 C CA . TYR A 1 103 ? 13.998 19.206 -10.547 1.00 72.12 103 TYR A CA 1
ATOM 756 C C . TYR A 1 103 ? 13.097 18.458 -11.543 1.00 72.12 103 TYR A C 1
ATOM 758 O O . TYR A 1 103 ? 13.551 17.507 -12.178 1.00 72.12 103 TYR A O 1
ATOM 766 N N . ALA A 1 104 ? 11.861 18.927 -11.748 1.00 70.19 104 ALA A N 1
ATOM 767 C CA . ALA A 1 104 ? 10.919 18.312 -12.683 1.00 70.19 104 ALA A CA 1
ATOM 768 C C . ALA A 1 104 ? 11.428 18.370 -14.136 1.00 70.19 104 ALA A C 1
ATOM 770 O O . ALA A 1 104 ? 11.420 17.359 -14.836 1.00 70.19 104 ALA A O 1
ATOM 771 N N . LEU A 1 105 ? 11.968 19.521 -14.557 1.00 79.88 105 LEU A N 1
ATOM 772 C CA . LEU A 1 105 ? 12.548 19.694 -15.892 1.00 79.88 105 LEU A CA 1
ATOM 773 C C . LEU A 1 105 ? 13.790 18.812 -16.093 1.00 79.88 105 LEU A C 1
ATOM 775 O O . LEU A 1 105 ? 13.950 18.201 -17.147 1.00 79.88 105 LEU A O 1
ATOM 779 N N . LYS A 1 106 ? 14.645 18.690 -15.065 1.00 77.62 106 LYS A N 1
ATOM 780 C CA . LYS A 1 106 ? 15.821 17.804 -15.109 1.00 77.62 106 LYS A CA 1
ATOM 781 C C . LYS A 1 106 ? 15.430 16.340 -15.309 1.00 77.62 106 LYS A C 1
ATOM 783 O O . LYS A 1 106 ? 16.049 15.658 -16.121 1.00 77.62 106 LYS A O 1
ATOM 788 N N . ARG A 1 107 ? 14.405 15.857 -14.597 1.00 76.56 107 ARG A N 1
ATOM 789 C CA . ARG A 1 107 ? 13.921 14.477 -14.759 1.00 76.56 107 ARG A CA 1
ATOM 790 C C . ARG A 1 107 ? 13.310 14.239 -16.135 1.00 76.56 107 ARG A C 1
ATOM 792 O O . ARG A 1 107 ? 13.590 13.208 -16.738 1.00 76.56 107 ARG A O 1
ATOM 799 N N . TYR A 1 108 ? 12.543 15.199 -16.645 1.00 79.50 108 TYR A N 1
ATOM 800 C CA . TYR A 1 108 ? 11.987 15.108 -17.992 1.00 79.50 108 TYR A CA 1
ATOM 801 C C . TYR A 1 108 ? 13.087 15.026 -19.062 1.00 79.50 108 TYR A C 1
ATOM 803 O O . TYR A 1 108 ? 13.088 14.105 -19.875 1.00 79.50 108 TYR A O 1
ATOM 811 N N . ALA A 1 109 ? 14.076 15.923 -19.015 1.00 82.56 109 ALA A N 1
ATOM 812 C CA . ALA A 1 109 ? 15.190 15.920 -19.964 1.00 82.56 109 ALA A CA 1
ATOM 813 C C . ALA A 1 109 ? 15.983 14.599 -19.939 1.00 82.56 109 ALA A C 1
ATOM 815 O O . ALA A 1 109 ? 16.339 14.072 -20.991 1.00 82.56 109 ALA A O 1
ATOM 816 N N . ALA A 1 110 ? 16.215 14.032 -18.750 1.00 78.50 110 ALA A N 1
ATOM 817 C CA . ALA A 1 110 ? 16.875 12.735 -18.609 1.00 78.50 110 ALA A CA 1
ATOM 818 C C . ALA A 1 110 ? 16.055 11.590 -19.230 1.00 78.50 110 ALA A C 1
ATOM 820 O O . ALA A 1 110 ? 16.615 10.739 -19.917 1.00 78.50 110 ALA A O 1
ATOM 821 N N . ALA A 1 111 ? 14.733 11.584 -19.033 1.00 73.25 111 ALA A N 1
ATOM 822 C CA . ALA A 1 111 ? 13.850 10.576 -19.618 1.00 73.25 111 ALA A CA 1
ATOM 823 C C . ALA A 1 111 ? 13.842 10.639 -21.155 1.00 73.25 111 ALA A C 1
ATOM 825 O O . ALA A 1 111 ? 13.940 9.604 -21.812 1.00 73.25 111 ALA A O 1
ATOM 826 N N . VAL A 1 112 ? 13.798 11.848 -21.724 1.00 81.94 112 VAL A N 1
ATOM 827 C CA . VAL A 1 112 ? 13.885 12.057 -23.177 1.00 81.94 112 VAL A CA 1
ATOM 828 C C . VAL A 1 112 ? 15.229 11.565 -23.718 1.00 81.94 112 VAL A C 1
ATOM 830 O O . VAL A 1 112 ? 15.257 10.833 -24.704 1.00 81.94 112 VAL A O 1
ATOM 833 N N . ALA A 1 113 ? 16.340 11.898 -23.056 1.00 81.00 113 ALA A N 1
ATOM 834 C CA . ALA A 1 113 ? 17.670 11.460 -23.479 1.00 81.00 113 ALA A CA 1
ATOM 835 C C . ALA A 1 113 ? 17.805 9.926 -23.520 1.00 81.00 113 ALA A C 1
ATOM 837 O O . ALA A 1 113 ? 18.356 9.385 -24.478 1.00 81.00 113 ALA A O 1
ATOM 838 N N . ILE A 1 114 ? 17.258 9.225 -22.523 1.00 77.06 114 ILE A N 1
ATOM 839 C CA . ILE A 1 114 ? 17.233 7.754 -22.491 1.00 77.06 114 ILE A CA 1
ATOM 840 C C . ILE A 1 114 ? 16.393 7.200 -23.649 1.00 77.06 114 ILE A C 1
ATOM 842 O O . ILE A 1 114 ? 16.828 6.272 -24.327 1.00 77.06 114 ILE A O 1
ATOM 846 N N . ALA A 1 115 ? 15.220 7.779 -23.917 1.00 74.50 115 ALA A N 1
ATOM 847 C CA . ALA A 1 115 ? 14.367 7.339 -25.021 1.00 74.50 115 ALA A CA 1
ATOM 848 C C . ALA A 1 115 ? 15.062 7.493 -26.386 1.00 74.50 115 ALA A C 1
ATOM 850 O O . ALA A 1 115 ? 15.013 6.580 -27.208 1.00 74.50 115 ALA A O 1
ATOM 851 N N . PHE A 1 116 ? 15.779 8.600 -26.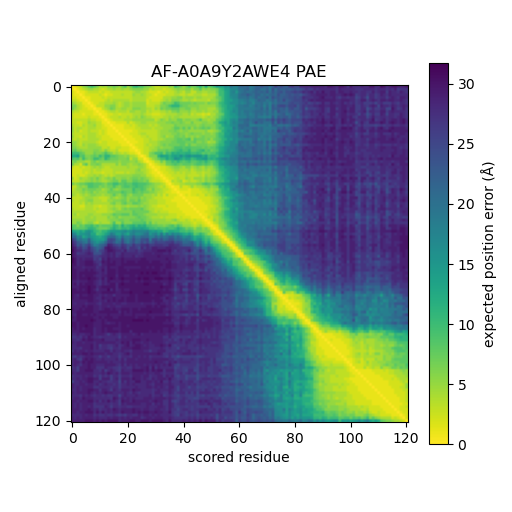607 1.00 79.25 116 PHE A N 1
ATOM 852 C CA . PHE A 1 116 ? 16.568 8.793 -27.828 1.00 79.25 116 PHE A CA 1
ATOM 853 C C . PHE A 1 116 ? 17.708 7.782 -27.968 1.00 79.25 116 PHE A C 1
ATOM 855 O O . PHE A 1 116 ? 17.958 7.311 -29.072 1.00 79.25 116 PHE A O 1
ATOM 862 N N . GLN A 1 117 ? 18.382 7.418 -26.874 1.00 77.06 117 GLN A N 1
ATOM 863 C CA . GLN A 1 117 ? 19.431 6.392 -26.911 1.00 77.06 117 GLN A CA 1
ATOM 864 C C . GLN A 1 117 ? 18.885 5.014 -27.291 1.00 77.06 117 GLN A C 1
ATOM 866 O O . GLN A 1 117 ? 19.545 4.291 -28.027 1.00 77.06 117 GLN A O 1
ATOM 871 N N . VAL A 1 118 ? 17.681 4.668 -26.829 1.00 74.38 118 VAL A N 1
ATOM 872 C CA . VAL A 1 118 ? 17.009 3.412 -27.201 1.00 74.38 118 VAL A CA 1
ATOM 873 C C . VAL A 1 118 ? 16.617 3.399 -28.679 1.00 74.38 118 VAL A C 1
ATOM 875 O O . VAL A 1 118 ? 16.707 2.358 -29.312 1.00 74.38 118 VAL A O 1
ATOM 878 N N . LEU A 1 119 ? 16.205 4.541 -29.238 1.00 73.81 119 LEU A N 1
ATOM 879 C CA . LEU A 1 119 ? 15.852 4.659 -30.659 1.00 73.81 119 LEU A CA 1
ATOM 880 C C . LEU A 1 119 ? 17.069 4.713 -31.596 1.00 73.81 119 LEU A C 1
ATOM 882 O O . LEU A 1 119 ? 16.926 4.483 -32.793 1.00 73.81 119 LEU A O 1
ATOM 886 N N . ALA A 1 120 ? 18.243 5.070 -31.072 1.00 69.00 120 ALA A N 1
ATOM 887 C CA . ALA A 1 120 ? 19.490 5.158 -31.829 1.00 69.00 120 ALA A CA 1
ATOM 888 C C . ALA A 1 120 ? 20.302 3.846 -31.844 1.00 69.00 120 ALA A C 1
ATOM 890 O O . ALA A 1 120 ? 21.343 3.803 -32.501 1.00 69.00 120 ALA A O 1
ATOM 891 N N . ALA A 1 121 ? 19.858 2.821 -31.107 1.00 56.53 121 ALA A N 1
ATOM 892 C CA . ALA A 1 121 ? 20.462 1.488 -31.025 1.00 56.53 121 ALA A CA 1
A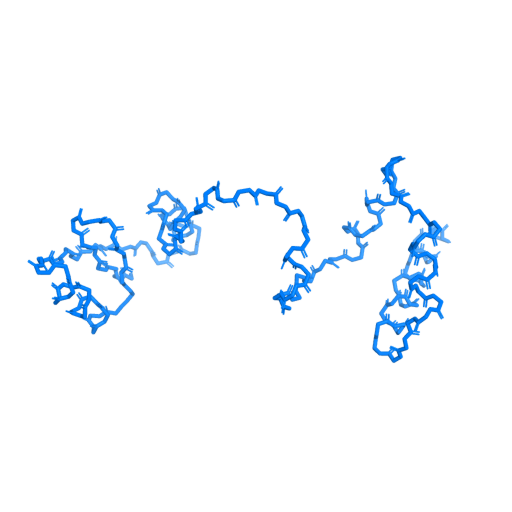TOM 893 C C . ALA A 1 121 ? 19.730 0.489 -31.934 1.00 56.53 121 ALA A C 1
ATOM 895 O O . ALA A 1 121 ? 20.425 -0.387 -32.496 1.00 56.53 121 ALA A O 1
#

Solvent-accessible surface area (backbone atoms only — not comparable to full-atom values): 7517 Å² total; per-residue (Å²): 84,61,37,30,35,36,90,91,68,51,66,22,80,44,73,66,53,33,51,52,50,22,64,74,68,75,44,72,66,45,85,41,86,40,60,75,51,69,71,56,31,53,53,51,38,60,75,66,47,58,83,62,71,82,77,70,85,70,68,96,61,88,80,62,73,81,74,60,86,71,79,69,85,66,50,64,66,64,59,53,67,44,72,80,40,95,85,58,64,61,66,62,52,54,52,53,55,74,71,45,62,68,69,63,40,53,53,50,54,52,48,51,54,53,52,52,54,64,74,75,106

Mean predicted aligned error: 18.51 Å